Protein AF-A0A942IQR0-F1 (afdb_monomer_lite)

Foldseek 3Di:
DDDDDPVLVVLQVVQLVVLLVVVQVPPPDPDRDDRDSVVSVVVLVVVCCCCCPPVNVDHDCNNHNDDDD

Radius of gyration: 13.52 Å; chains: 1; bounding box: 38×30×29 Å

Structure (mmCIF, N/CA/C/O backbone):
data_AF-A0A942IQR0-F1
#
_entry.id   AF-A0A942IQR0-F1
#
loop_
_atom_site.group_PDB
_atom_site.id
_atom_site.type_symbol
_atom_site.label_atom_id
_atom_site.label_alt_id
_atom_site.label_comp_id
_atom_site.label_asym_id
_atom_site.label_entity_id
_atom_site.label_seq_id
_atom_site.pdbx_PDB_ins_code
_atom_site.Cartn_x
_atom_site.Cartn_y
_atom_site.Cartn_z
_atom_site.occupancy
_atom_site.B_iso_or_equiv
_atom_site.auth_seq_id
_atom_site.auth_comp_id
_atom_site.auth_asym_id
_atom_site.auth_atom_id
_atom_site.pdbx_PDB_model_num
ATOM 1 N N . MET A 1 1 ? 16.395 14.762 -13.292 1.00 63.97 1 MET A N 1
ATOM 2 C CA . MET A 1 1 ? 15.628 14.003 -12.288 1.00 63.97 1 MET A CA 1
ATOM 3 C C . MET A 1 1 ? 14.952 12.875 -13.037 1.00 63.97 1 MET A C 1
ATOM 5 O O . MET A 1 1 ? 14.428 13.148 -14.111 1.00 63.97 1 MET A O 1
ATOM 9 N N . LYS A 1 2 ? 15.059 11.626 -12.579 1.00 81.38 2 LYS A N 1
ATOM 10 C CA . LYS A 1 2 ? 14.170 10.586 -13.106 1.00 81.38 2 LYS A CA 1
ATOM 11 C C . LYS A 1 2 ? 12.781 10.865 -12.527 1.00 81.38 2 LYS A C 1
ATOM 13 O O . LYS A 1 2 ? 12.693 11.316 -11.390 1.00 81.38 2 LYS A O 1
ATOM 18 N N . GLU A 1 3 ? 11.740 10.633 -13.312 1.00 88.31 3 GLU A N 1
ATOM 19 C CA . GLU A 1 3 ? 10.339 10.749 -12.899 1.00 88.31 3 GLU A CA 1
ATOM 20 C C . GLU A 1 3 ? 9.619 9.453 -13.278 1.00 88.31 3 GLU A C 1
ATOM 22 O O . GLU A 1 3 ? 10.025 8.769 -14.225 1.00 88.31 3 GLU A O 1
ATOM 27 N N . LEU A 1 4 ? 8.583 9.092 -12.521 1.00 91.94 4 LEU A N 1
ATOM 28 C CA . LEU A 1 4 ? 7.733 7.961 -12.869 1.00 91.94 4 LEU A CA 1
ATOM 29 C C . LEU A 1 4 ? 6.887 8.322 -14.088 1.00 91.94 4 LEU A C 1
ATOM 31 O O . LEU A 1 4 ? 6.443 9.455 -14.248 1.00 91.94 4 LEU A O 1
ATOM 35 N N . THR A 1 5 ? 6.649 7.336 -14.944 1.00 95.31 5 THR A N 1
ATOM 36 C CA . THR A 1 5 ? 5.669 7.467 -16.027 1.00 95.31 5 THR A CA 1
ATOM 37 C C . THR A 1 5 ? 4.249 7.481 -15.464 1.00 95.31 5 THR A C 1
ATOM 39 O O . THR A 1 5 ? 3.998 6.877 -14.421 1.00 95.31 5 THR A O 1
ATOM 42 N N . ASP A 1 6 ? 3.297 8.055 -16.202 1.00 96.81 6 ASP A N 1
ATOM 43 C CA . ASP A 1 6 ? 1.875 8.057 -15.820 1.00 96.81 6 ASP A CA 1
ATOM 44 C C . ASP A 1 6 ? 1.371 6.652 -15.466 1.00 96.81 6 ASP A C 1
ATOM 46 O O . ASP A 1 6 ? 0.747 6.446 -14.436 1.00 96.81 6 ASP A O 1
ATOM 50 N N . LYS A 1 7 ? 1.755 5.638 -16.252 1.00 96.38 7 LYS A N 1
ATOM 51 C CA . LYS A 1 7 ? 1.384 4.238 -15.985 1.00 96.38 7 LYS A CA 1
ATOM 52 C C . LYS A 1 7 ? 1.927 3.705 -14.660 1.00 96.38 7 LYS A C 1
ATOM 54 O O . LYS A 1 7 ? 1.323 2.820 -14.059 1.00 96.38 7 LYS A O 1
ATOM 59 N N . GLN A 1 8 ? 3.106 4.162 -14.247 1.00 96.25 8 GLN A N 1
ATOM 60 C CA . GLN A 1 8 ? 3.699 3.766 -12.972 1.00 96.25 8 GLN A CA 1
ATOM 61 C C . GLN A 1 8 ? 3.008 4.471 -11.806 1.00 96.25 8 GLN A C 1
ATOM 63 O O . GLN A 1 8 ? 2.773 3.827 -10.788 1.00 96.25 8 GLN A O 1
ATOM 68 N N . ILE A 1 9 ? 2.632 5.740 -11.979 1.00 96.88 9 ILE A N 1
ATOM 69 C CA . ILE A 1 9 ? 1.820 6.490 -11.012 1.00 96.88 9 ILE A CA 1
ATOM 70 C C . ILE A 1 9 ? 0.443 5.829 -10.867 1.00 96.88 9 ILE A C 1
ATOM 72 O O . ILE A 1 9 ? 0.067 5.462 -9.760 1.00 96.88 9 ILE A O 1
ATOM 76 N N . ASP A 1 10 ? -0.236 5.520 -11.976 1.00 98.06 10 ASP A N 1
ATOM 77 C CA . ASP A 1 10 ? -1.513 4.790 -11.977 1.00 98.06 10 ASP A CA 1
ATOM 78 C C . ASP A 1 10 ? -1.408 3.451 -11.231 1.00 98.06 10 ASP A C 1
ATOM 80 O O . ASP A 1 10 ? -2.341 3.005 -10.557 1.00 98.06 10 ASP A O 1
ATOM 84 N N . ARG A 1 11 ? -0.256 2.776 -11.349 1.00 97.94 11 ARG A N 1
ATOM 85 C CA . ARG A 1 11 ? 0.002 1.527 -10.632 1.00 97.94 11 ARG A CA 1
ATOM 86 C C . ARG A 1 11 ? 0.170 1.753 -9.129 1.00 97.94 11 ARG A C 1
ATOM 88 O O . ARG A 1 11 ? -0.373 0.952 -8.366 1.00 97.94 11 ARG A O 1
ATOM 95 N N . GLN A 1 12 ? 0.895 2.790 -8.710 1.00 98.06 12 GLN A N 1
ATOM 96 C CA . GLN A 1 12 ? 1.002 3.166 -7.296 1.00 98.06 12 GLN A CA 1
ATOM 97 C C . GLN A 1 12 ? -0.381 3.487 -6.720 1.00 98.06 12 GLN A C 1
ATOM 99 O O . GLN A 1 12 ? -0.793 2.862 -5.741 1.00 98.06 12 GLN A O 1
ATOM 104 N N . ASP A 1 13 ? -1.139 4.347 -7.404 1.00 98.06 13 ASP A N 1
ATOM 105 C CA . ASP A 1 13 ? -2.493 4.742 -7.016 1.00 98.06 13 ASP A CA 1
ATOM 106 C C . ASP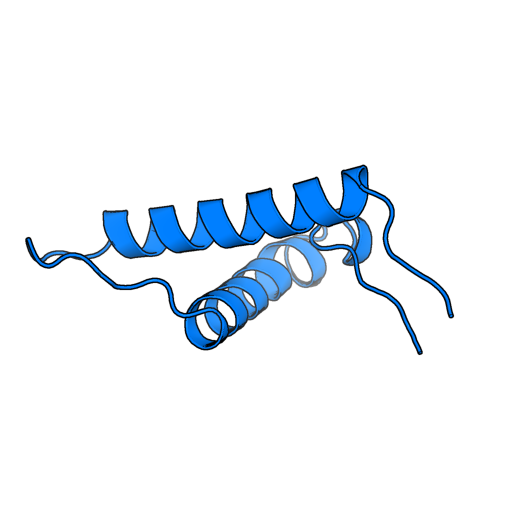 A 1 13 ? -3.416 3.531 -6.900 1.00 98.06 13 ASP A C 1
ATOM 108 O O . ASP A 1 13 ? -4.190 3.420 -5.948 1.00 98.06 13 ASP A O 1
ATOM 112 N N . PHE A 1 14 ? -3.336 2.585 -7.839 1.00 98.44 14 PHE A N 1
ATOM 113 C CA . PHE A 1 14 ? -4.107 1.348 -7.762 1.00 98.44 14 PHE A CA 1
ATOM 114 C C . PHE A 1 14 ? -3.799 0.558 -6.483 1.00 98.44 14 PHE A C 1
ATOM 116 O O . PHE A 1 14 ? -4.725 0.095 -5.813 1.00 98.44 14 PHE A O 1
ATOM 123 N N . VAL A 1 15 ? -2.516 0.381 -6.150 1.00 98.31 15 VAL A N 1
ATOM 124 C CA . VAL A 1 15 ? -2.097 -0.393 -4.972 1.00 98.31 15 VAL A CA 1
ATOM 125 C C . VAL A 1 15 ? -2.551 0.295 -3.688 1.00 98.31 15 VAL A C 1
ATOM 127 O O . VAL A 1 15 ? -3.184 -0.352 -2.850 1.00 98.31 15 VAL A O 1
ATOM 130 N N . ASP A 1 16 ? -2.296 1.594 -3.557 1.00 98.50 16 ASP A N 1
ATOM 131 C 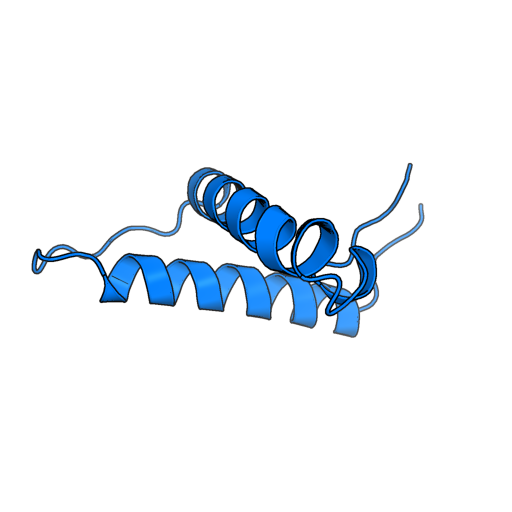CA . ASP A 1 16 ? -2.647 2.360 -2.362 1.00 98.50 16 ASP A CA 1
ATOM 132 C C . ASP A 1 16 ? -4.172 2.410 -2.159 1.00 98.50 16 ASP A C 1
ATOM 134 O O . ASP A 1 16 ? -4.667 2.153 -1.057 1.00 98.50 16 ASP A O 1
ATOM 138 N N . ASN A 1 17 ? -4.945 2.607 -3.236 1.00 98.69 17 ASN A N 1
ATOM 139 C CA . ASN A 1 17 ? -6.407 2.544 -3.181 1.00 98.69 17 ASN A CA 1
ATOM 140 C C . ASN A 1 17 ? -6.918 1.149 -2.801 1.00 98.69 17 ASN A C 1
ATOM 142 O O . ASN A 1 17 ? -7.829 1.035 -1.980 1.00 98.69 17 ASN A O 1
ATOM 146 N N . ALA A 1 18 ? -6.354 0.077 -3.363 1.00 98.62 18 ALA A N 1
ATOM 147 C CA . ALA A 1 18 ? -6.770 -1.287 -3.035 1.00 98.62 18 ALA A CA 1
ATOM 148 C C . ALA A 1 18 ? -6.530 -1.616 -1.554 1.00 98.62 18 ALA A C 1
ATOM 150 O O . ALA A 1 18 ? -7.372 -2.247 -0.910 1.00 98.62 18 ALA A O 1
ATOM 151 N N . ILE A 1 19 ? -5.411 -1.149 -1.002 1.00 98.62 19 ILE A N 1
ATOM 152 C CA . ILE A 1 19 ? -5.077 -1.294 0.416 1.00 98.62 19 ILE A CA 1
ATOM 153 C C . ILE A 1 19 ? -6.042 -0.495 1.284 1.00 98.62 19 ILE A C 1
ATOM 155 O O . ILE A 1 19 ? -6.583 -1.037 2.249 1.00 98.62 19 ILE A O 1
ATOM 159 N N . PHE A 1 20 ? -6.314 0.758 0.926 1.00 98.50 20 PHE A N 1
AT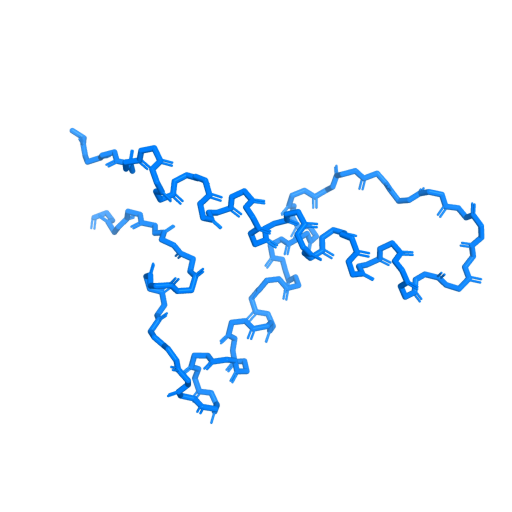OM 160 C CA . PHE A 1 20 ? -7.284 1.573 1.647 1.00 98.50 20 PHE A CA 1
ATOM 161 C C . PHE A 1 20 ? -8.667 0.903 1.681 1.00 98.50 20 PHE A C 1
ATOM 163 O O . PHE A 1 20 ? -9.269 0.770 2.747 1.00 98.50 20 PHE A O 1
ATOM 170 N N . GLN A 1 21 ? -9.135 0.382 0.543 1.00 98.06 21 GLN A N 1
ATOM 171 C CA . GLN A 1 21 ? -10.404 -0.348 0.457 1.00 98.06 21 GLN A CA 1
ATOM 172 C C . GLN A 1 21 ? -10.398 -1.648 1.270 1.00 98.06 21 GLN A C 1
ATOM 174 O O . GLN A 1 21 ? -11.408 -1.987 1.890 1.00 98.06 21 GLN A O 1
ATOM 179 N N . LEU A 1 22 ? -9.278 -2.376 1.309 1.00 97.88 22 LEU A N 1
ATOM 180 C CA . LEU A 1 22 ? -9.129 -3.548 2.172 1.00 97.88 22 LEU A CA 1
ATOM 181 C C . LEU A 1 22 ? -9.305 -3.161 3.643 1.00 97.88 22 LEU A C 1
ATOM 183 O O . LEU A 1 22 ? -10.105 -3.788 4.335 1.00 97.88 22 LEU A O 1
ATOM 187 N N . VAL A 1 23 ? -8.599 -2.124 4.100 1.00 97.12 23 VAL A N 1
ATOM 188 C CA . VAL A 1 23 ? -8.641 -1.647 5.490 1.00 97.12 23 VAL A CA 1
ATOM 189 C C . VAL A 1 23 ? -10.056 -1.207 5.880 1.00 97.12 23 VAL A C 1
ATOM 191 O O . VAL A 1 23 ? -10.550 -1.613 6.932 1.00 97.12 23 VAL A O 1
ATOM 194 N N . GLN A 1 24 ? -10.750 -0.475 5.004 1.00 96.75 24 GLN A N 1
ATOM 195 C CA . GLN A 1 24 ? -12.166 -0.125 5.190 1.00 96.75 24 GLN A CA 1
ATOM 196 C C . GLN A 1 24 ? -13.055 -1.361 5.323 1.00 96.75 24 GLN A C 1
ATOM 198 O O . GLN A 1 24 ? -13.939 -1.412 6.170 1.00 96.75 24 GLN A O 1
ATOM 203 N N . ARG A 1 25 ? -12.825 -2.377 4.490 1.00 96.44 25 ARG A N 1
ATOM 204 C CA . ARG A 1 25 ? -13.691 -3.557 4.417 1.00 96.44 25 ARG A CA 1
ATOM 205 C C . ARG A 1 25 ? -13.497 -4.534 5.573 1.00 96.44 25 ARG A C 1
ATOM 207 O O . ARG A 1 25 ? -14.436 -5.250 5.911 1.00 96.44 25 ARG A O 1
ATOM 214 N N . VAL A 1 26 ? -12.298 -4.599 6.150 1.00 97.06 26 VAL A N 1
ATOM 215 C CA . VAL A 1 26 ? -12.021 -5.435 7.333 1.00 97.06 26 VAL A CA 1
ATOM 216 C C . VAL A 1 26 ? -12.350 -4.729 8.646 1.00 97.06 26 VAL A C 1
ATOM 218 O O . VAL A 1 26 ? -12.378 -5.385 9.686 1.00 97.06 26 VAL A O 1
ATOM 221 N N . ASN A 1 27 ? -12.595 -3.416 8.620 1.00 96.12 27 ASN A N 1
ATOM 222 C CA . ASN A 1 27 ? -13.038 -2.664 9.784 1.00 96.12 27 ASN A CA 1
ATOM 223 C C . ASN A 1 27 ? -14.392 -3.217 10.275 1.00 96.12 27 ASN A C 1
ATOM 225 O O . ASN A 1 27 ? -15.379 -3.144 9.547 1.00 96.12 27 ASN A O 1
ATOM 229 N N . PRO A 1 28 ? -14.478 -3.750 11.508 1.00 96.88 28 PRO A N 1
ATOM 230 C CA . PRO A 1 28 ? -15.714 -4.332 12.030 1.00 96.88 28 PRO A CA 1
ATOM 231 C C . PRO A 1 28 ? -16.706 -3.275 12.540 1.00 96.88 28 PRO A C 1
ATOM 233 O O . PRO A 1 28 ? -17.728 -3.626 13.126 1.00 96.88 28 PRO A O 1
ATOM 236 N N . THR A 1 29 ? -16.377 -1.991 12.406 1.00 96.50 29 THR A N 1
ATOM 237 C CA . THR A 1 29 ? -17.195 -0.872 12.878 1.00 96.50 29 THR A CA 1
ATOM 238 C C . THR A 1 29 ? -17.787 -0.106 11.702 1.00 96.50 29 THR A C 1
ATOM 240 O O . THR A 1 29 ? -17.200 -0.070 10.627 1.00 96.50 29 THR A O 1
ATOM 243 N N . ASP A 1 30 ? -18.883 0.613 11.936 1.00 89.19 30 ASP A N 1
ATOM 244 C CA . ASP A 1 30 ? -19.498 1.491 10.928 1.00 89.19 30 ASP A CA 1
ATOM 245 C C . ASP A 1 30 ? -18.749 2.826 10.740 1.00 89.19 30 ASP A C 1
ATOM 247 O O . ASP A 1 30 ? -19.248 3.758 10.108 1.00 89.19 30 ASP A O 1
ATOM 251 N N . LYS A 1 31 ? -17.560 2.970 11.339 1.00 94.94 31 LYS A N 1
ATOM 252 C CA . LYS A 1 31 ? -16.762 4.191 11.211 1.00 94.94 31 LYS A CA 1
ATOM 253 C C . LYS A 1 31 ? -16.040 4.196 9.874 1.00 94.94 31 LYS A C 1
ATOM 255 O O . LYS A 1 31 ? -15.379 3.226 9.526 1.00 94.94 31 LYS A O 1
ATOM 260 N N . ASN A 1 32 ? -16.087 5.326 9.181 1.00 93.94 32 ASN A N 1
ATOM 261 C CA . ASN A 1 32 ? -15.235 5.533 8.023 1.00 93.94 32 ASN A CA 1
ATOM 262 C C . ASN A 1 32 ? -13.799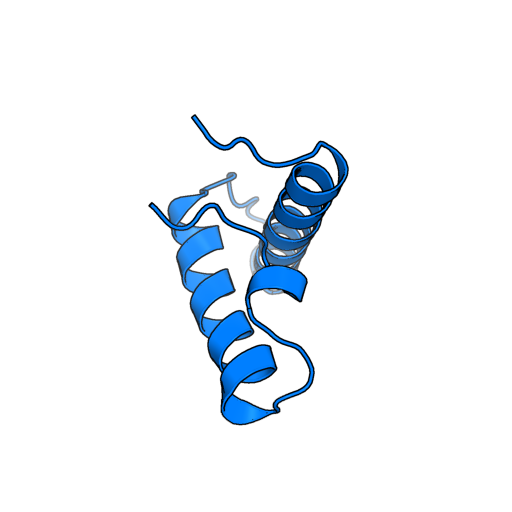 5.823 8.479 1.00 93.94 32 ASN A C 1
ATOM 264 O O . ASN A 1 32 ? -13.590 6.645 9.373 1.00 93.94 32 ASN A O 1
ATOM 268 N N . ILE A 1 33 ? -12.823 5.161 7.865 1.00 94.88 33 ILE A N 1
ATOM 269 C CA . ILE A 1 33 ? -11.401 5.465 8.068 1.00 94.88 33 ILE A CA 1
ATOM 270 C C . ILE A 1 33 ? -11.007 6.594 7.101 1.00 94.88 33 ILE A C 1
ATOM 272 O O . ILE A 1 33 ? -11.422 6.605 5.944 1.00 94.88 33 ILE A O 1
ATOM 276 N N . GLU A 1 34 ? -10.253 7.587 7.560 1.00 97.88 34 GLU A N 1
ATOM 277 C CA . GLU A 1 34 ? -9.748 8.643 6.675 1.00 97.88 34 GLU A CA 1
ATOM 278 C C . GLU A 1 34 ? -8.530 8.156 5.885 1.00 97.88 34 GLU A C 1
ATOM 280 O O . GLU A 1 34 ? -7.833 7.229 6.302 1.00 97.88 34 GLU A O 1
ATOM 285 N N . TRP A 1 35 ? -8.281 8.763 4.723 1.00 97.94 35 TRP A N 1
ATOM 286 C CA . TRP A 1 35 ? -7.096 8.441 3.934 1.00 97.94 35 TRP A CA 1
ATOM 287 C C . TRP A 1 35 ? -5.829 8.830 4.702 1.00 97.94 35 TRP A C 1
ATOM 289 O O . TRP A 1 35 ? -5.587 10.009 4.956 1.00 97.94 35 TRP A O 1
ATOM 299 N N . ASP A 1 36 ? -5.008 7.835 5.021 1.00 98.06 36 ASP A N 1
ATOM 300 C CA . ASP A 1 36 ? -3.729 7.993 5.705 1.00 98.06 36 ASP A CA 1
ATOM 301 C C . ASP A 1 36 ? -2.656 7.239 4.912 1.00 98.06 36 ASP A C 1
ATOM 303 O O . ASP A 1 36 ? -2.593 6.007 4.927 1.00 98.06 36 ASP A O 1
ATOM 307 N N . ILE A 1 37 ? -1.818 7.994 4.196 1.00 97.00 37 ILE A N 1
ATOM 308 C CA . ILE A 1 37 ? -0.782 7.438 3.321 1.00 97.00 37 ILE A CA 1
ATOM 309 C C . ILE A 1 37 ? 0.317 6.701 4.100 1.00 97.00 37 ILE A C 1
ATOM 311 O O . ILE A 1 37 ? 0.906 5.754 3.580 1.00 97.00 37 ILE A O 1
ATOM 315 N N . GLU A 1 38 ? 0.580 7.079 5.354 1.00 98.00 38 GLU A N 1
ATOM 316 C CA . GLU A 1 38 ? 1.579 6.408 6.188 1.00 98.00 38 GLU A CA 1
ATOM 317 C C . GLU A 1 38 ? 1.063 5.032 6.624 1.00 98.00 38 GLU A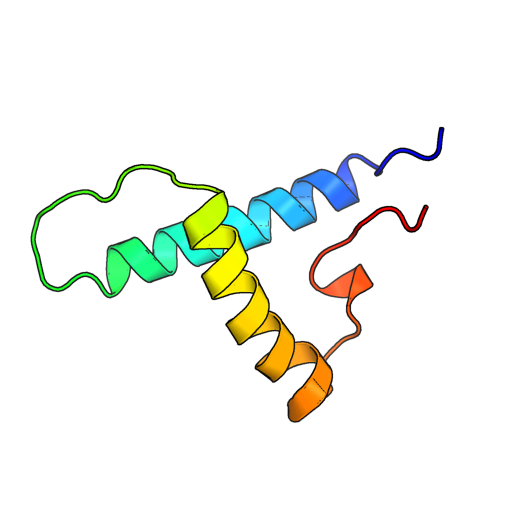 C 1
ATOM 319 O O . GLU A 1 38 ? 1.782 4.031 6.542 1.00 98.00 38 GLU A O 1
ATOM 324 N N . MET A 1 39 ? -0.202 4.960 7.045 1.00 97.88 39 MET A N 1
ATOM 325 C CA . MET A 1 39 ? -0.864 3.694 7.364 1.00 97.88 39 MET A CA 1
ATOM 326 C C . MET A 1 39 ? -0.947 2.785 6.132 1.00 97.88 39 MET A C 1
ATOM 328 O O . MET A 1 39 ? -0.570 1.612 6.217 1.00 97.88 39 MET A O 1
ATOM 332 N N . ILE A 1 40 ? -1.370 3.328 4.985 1.00 98.62 40 ILE A N 1
ATOM 333 C CA . ILE A 1 40 ? -1.424 2.593 3.712 1.00 98.62 40 ILE A CA 1
ATOM 334 C C . ILE A 1 40 ? -0.037 2.050 3.357 1.00 98.62 40 ILE A C 1
ATOM 336 O O . ILE A 1 40 ? 0.084 0.865 3.050 1.00 98.62 40 ILE A O 1
ATOM 340 N N . GLY A 1 41 ? 1.014 2.865 3.490 1.00 98.19 41 GLY A N 1
ATOM 341 C CA . GLY A 1 41 ? 2.398 2.445 3.274 1.00 98.19 41 GLY A CA 1
ATOM 342 C C . GLY A 1 41 ? 2.820 1.281 4.174 1.00 98.19 41 GLY A C 1
ATOM 343 O O . GLY A 1 41 ? 3.348 0.286 3.684 1.00 98.19 41 GLY A O 1
ATOM 344 N N . LYS A 1 42 ? 2.501 1.327 5.473 1.00 98.56 42 LYS A N 1
ATOM 345 C CA . LYS A 1 42 ? 2.814 0.227 6.407 1.00 98.56 42 LYS A CA 1
ATOM 346 C C . LYS A 1 42 ? 2.116 -1.079 6.028 1.00 98.56 42 LYS A C 1
ATOM 348 O O . LYS A 1 42 ? 2.714 -2.150 6.119 1.00 98.56 42 LYS A O 1
ATOM 353 N N . VAL A 1 43 ? 0.855 -1.016 5.597 1.00 98.50 43 VAL A N 1
ATOM 354 C CA . VAL A 1 43 ? 0.127 -2.208 5.127 1.00 98.50 43 VAL A CA 1
ATOM 355 C C . VAL A 1 43 ? 0.695 -2.700 3.793 1.00 98.50 43 VAL A C 1
ATOM 357 O O . VAL A 1 43 ? 0.877 -3.909 3.615 1.00 98.50 43 VAL A O 1
ATOM 360 N N . ARG A 1 44 ? 1.035 -1.782 2.880 1.00 98.56 44 ARG A N 1
ATOM 361 C CA . ARG A 1 44 ? 1.697 -2.085 1.605 1.00 98.56 44 ARG A CA 1
ATOM 362 C C . ARG A 1 44 ? 2.990 -2.852 1.824 1.00 98.56 44 ARG A C 1
ATOM 364 O O . ARG A 1 44 ? 3.193 -3.849 1.140 1.00 98.56 44 ARG A O 1
ATOM 371 N N . ASP A 1 45 ? 3.812 -2.458 2.791 1.00 98.25 45 ASP A N 1
ATOM 372 C CA . ASP A 1 45 ? 5.084 -3.125 3.085 1.00 98.25 45 ASP A CA 1
ATOM 373 C C . ASP A 1 45 ? 4.888 -4.577 3.538 1.00 98.25 45 ASP A C 1
ATOM 375 O O . ASP A 1 45 ? 5.613 -5.473 3.098 1.00 98.25 45 ASP A O 1
ATOM 379 N N . VAL A 1 46 ? 3.864 -4.838 4.360 1.00 98.44 46 VAL A N 1
ATOM 380 C CA . VAL A 1 46 ? 3.505 -6.204 4.780 1.00 98.44 46 VAL A CA 1
ATOM 381 C C . VAL A 1 46 ? 3.037 -7.036 3.585 1.00 98.44 46 VAL A C 1
ATOM 383 O O . VAL A 1 46 ? 3.453 -8.185 3.427 1.00 98.44 46 VAL A O 1
ATOM 386 N N . ILE A 1 47 ? 2.191 -6.469 2.722 1.00 98.25 47 ILE A N 1
ATOM 387 C CA . ILE A 1 47 ? 1.709 -7.152 1.513 1.00 98.25 47 ILE A CA 1
ATOM 388 C C . ILE A 1 47 ? 2.867 -7.420 0.543 1.00 98.25 47 ILE A C 1
ATOM 390 O O . ILE A 1 47 ? 2.993 -8.541 0.045 1.00 98.25 47 ILE A O 1
ATOM 394 N N . ARG A 1 48 ? 3.743 -6.432 0.321 1.00 98.00 48 ARG A N 1
ATOM 395 C CA . ARG A 1 48 ? 4.954 -6.540 -0.505 1.00 98.00 48 ARG A CA 1
ATOM 396 C C . ARG A 1 48 ? 5.836 -7.681 -0.013 1.00 98.00 48 ARG A C 1
ATOM 398 O O . ARG A 1 48 ? 6.234 -8.517 -0.818 1.00 98.00 48 ARG A O 1
ATOM 405 N N . GLN A 1 49 ? 6.076 -7.774 1.297 1.00 98.38 49 GLN A N 1
ATOM 406 C CA . GLN A 1 49 ? 6.868 -8.859 1.880 1.00 98.38 49 GLN A CA 1
ATOM 407 C C . GLN A 1 49 ? 6.307 -10.240 1.506 1.00 98.38 49 GLN A C 1
ATOM 409 O O . GLN A 1 49 ? 7.055 -11.157 1.169 1.00 98.38 49 GLN A O 1
ATOM 414 N N . TRP A 1 50 ? 4.986 -10.412 1.542 1.00 98.56 50 TRP A N 1
ATOM 415 C CA . TRP A 1 50 ? 4.373 -11.678 1.147 1.00 98.56 50 TRP A CA 1
ATOM 416 C C . TRP A 1 50 ? 4.464 -11.929 -0.356 1.00 98.56 50 TRP A C 1
ATOM 418 O O . TRP A 1 50 ? 4.909 -13.000 -0.758 1.00 98.56 50 TRP A O 1
ATOM 428 N N . ILE A 1 51 ? 4.071 -10.958 -1.175 1.00 98.06 51 ILE A N 1
ATOM 429 C CA . ILE A 1 51 ? 3.948 -11.125 -2.628 1.00 98.06 51 ILE A CA 1
ATOM 430 C C . ILE A 1 51 ? 5.316 -11.232 -3.316 1.00 98.06 51 ILE A C 1
ATOM 432 O O . ILE A 1 51 ? 5.502 -12.100 -4.171 1.00 98.06 51 ILE A O 1
ATOM 436 N N . VAL A 1 52 ? 6.258 -10.366 -2.938 1.00 97.69 52 VAL A N 1
ATOM 437 C CA . VAL A 1 52 ? 7.571 -10.230 -3.584 1.00 97.69 52 VAL A CA 1
ATOM 438 C C . VAL A 1 52 ? 8.588 -11.178 -2.955 1.00 97.69 52 VAL A C 1
ATOM 440 O O . VAL A 1 52 ? 9.214 -11.962 -3.661 1.00 97.69 52 VAL A O 1
ATOM 443 N N . GLU A 1 53 ? 8.742 -11.160 -1.628 1.00 97.06 53 GLU A N 1
ATOM 444 C CA . GLU A 1 53 ? 9.841 -11.891 -0.977 1.00 97.06 53 GLU A CA 1
ATOM 445 C C . GLU A 1 53 ? 9.490 -13.348 -0.670 1.00 97.06 53 GLU A C 1
ATOM 447 O O . GLU A 1 53 ? 10.292 -14.247 -0.910 1.00 97.06 53 GLU A O 1
ATOM 452 N N . ARG A 1 54 ? 8.300 -13.603 -0.111 1.00 98.19 54 ARG A N 1
ATOM 453 C CA . ARG A 1 54 ? 7.942 -14.946 0.383 1.00 98.19 54 ARG A CA 1
ATOM 454 C C . ARG A 1 54 ? 7.356 -15.837 -0.701 1.00 98.19 54 ARG A C 1
ATOM 456 O O . ARG A 1 54 ? 7.736 -16.997 -0.809 1.00 98.19 54 ARG A O 1
ATOM 463 N N . MET A 1 55 ? 6.400 -15.311 -1.462 1.00 98.25 55 MET A N 1
ATOM 464 C CA . MET A 1 55 ? 5.694 -16.058 -2.505 1.00 98.25 55 MET A CA 1
ATOM 465 C C . MET A 1 55 ? 6.355 -15.930 -3.878 1.00 98.25 55 MET A C 1
ATOM 467 O O . MET A 1 55 ? 6.004 -16.704 -4.761 1.00 98.25 55 MET A O 1
ATOM 471 N N . THR A 1 56 ? 7.261 -14.957 -4.049 1.00 97.31 56 THR A N 1
ATOM 472 C CA . THR A 1 56 ? 8.028 -14.715 -5.285 1.00 97.31 56 THR A CA 1
ATOM 473 C C . THR A 1 56 ? 7.165 -14.643 -6.553 1.00 97.31 56 THR A C 1
ATOM 475 O O . THR A 1 56 ? 7.562 -15.091 -7.625 1.00 97.31 56 THR A O 1
ATOM 478 N N . ILE A 1 57 ? 5.966 -14.054 -6.441 1.00 97.69 57 ILE A N 1
ATOM 479 C CA . ILE A 1 57 ? 4.988 -13.965 -7.544 1.00 97.69 57 ILE A CA 1
ATOM 480 C C . ILE A 1 57 ? 5.404 -12.909 -8.574 1.00 97.69 57 ILE A C 1
ATOM 482 O O . ILE A 1 57 ? 5.127 -13.049 -9.763 1.00 97.69 57 ILE A O 1
ATOM 486 N N . THR A 1 58 ? 6.023 -11.826 -8.109 1.00 97.6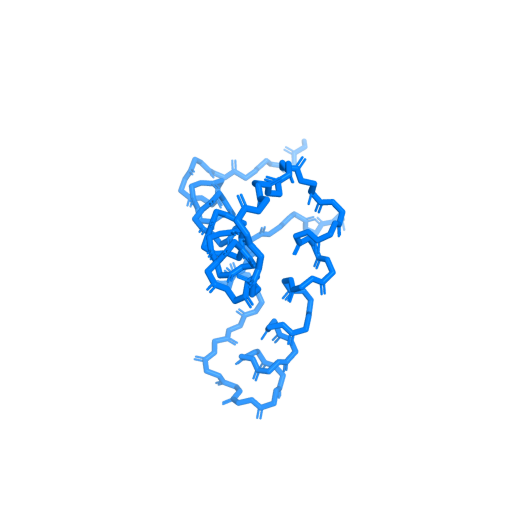2 58 THR A N 1
ATOM 487 C CA . THR A 1 58 ? 6.436 -10.675 -8.917 1.00 97.62 58 THR A CA 1
ATOM 488 C C . THR A 1 58 ? 7.617 -9.973 -8.247 1.00 97.62 58 THR A C 1
ATOM 490 O O . THR A 1 58 ? 7.884 -10.210 -7.070 1.00 97.62 58 THR A O 1
ATOM 493 N N . ASP A 1 59 ? 8.306 -9.096 -8.974 1.00 96.62 59 ASP A N 1
ATOM 494 C CA . ASP A 1 59 ? 9.330 -8.208 -8.422 1.00 96.62 59 ASP A CA 1
ATOM 495 C C . ASP A 1 59 ? 8.739 -6.924 -7.806 1.00 96.62 59 ASP A C 1
ATOM 497 O O . ASP A 1 59 ? 7.546 -6.627 -7.942 1.00 96.62 59 ASP A O 1
ATOM 501 N N . GLU A 1 60 ? 9.600 -6.166 -7.126 1.00 94.75 60 GLU A N 1
ATOM 502 C CA . GLU A 1 60 ? 9.237 -4.955 -6.391 1.00 94.75 60 GLU A CA 1
ATOM 503 C C . GLU A 1 60 ? 8.756 -3.818 -7.296 1.00 94.75 60 GLU A C 1
ATOM 505 O O . GLU A 1 60 ? 7.716 -3.225 -7.013 1.00 94.75 60 GLU A O 1
ATOM 510 N N . LEU A 1 61 ? 9.440 -3.566 -8.415 1.00 95.31 61 LEU A N 1
ATOM 511 C CA . LEU A 1 61 ? 9.096 -2.480 -9.336 1.00 95.31 61 LEU A CA 1
ATOM 512 C C . LEU A 1 61 ? 7.803 -2.767 -10.104 1.00 95.31 61 LEU A C 1
ATOM 514 O O . LEU A 1 61 ? 7.059 -1.840 -10.420 1.00 95.31 61 LEU A O 1
ATOM 518 N N . THR A 1 62 ? 7.502 -4.036 -10.381 1.00 96.62 62 THR A N 1
ATOM 519 C CA . THR A 1 62 ? 6.212 -4.449 -10.952 1.00 96.62 62 THR A CA 1
ATOM 520 C C . THR A 1 62 ? 5.085 -4.358 -9.918 1.00 96.62 62 THR A C 1
ATOM 522 O O . THR A 1 62 ? 3.953 -3.988 -10.253 1.00 96.62 62 THR A O 1
ATOM 525 N N . PHE A 1 63 ? 5.365 -4.676 -8.649 1.00 97.56 63 PHE A N 1
ATOM 526 C CA . PHE A 1 63 ? 4.382 -4.549 -7.575 1.00 97.56 63 PHE A CA 1
ATOM 527 C C . PHE A 1 63 ? 4.032 -3.080 -7.316 1.00 97.56 63 PHE A C 1
ATOM 529 O O . PHE A 1 63 ? 2.861 -2.713 -7.460 1.00 97.56 63 PHE A O 1
ATOM 536 N N . TYR A 1 64 ? 5.038 -2.271 -6.986 1.00 97.44 64 TYR A N 1
ATOM 537 C CA . TYR A 1 64 ? 4.927 -0.856 -6.656 1.00 97.44 64 TYR A CA 1
ATOM 538 C C . TYR A 1 64 ? 6.152 -0.114 -7.219 1.00 97.44 64 TYR A C 1
ATOM 540 O O . TYR A 1 64 ? 7.210 -0.115 -6.590 1.00 97.44 64 TYR A O 1
ATOM 548 N N . PRO A 1 65 ? 6.044 0.495 -8.413 1.00 96.50 65 PRO A N 1
ATOM 549 C CA . PRO A 1 65 ? 7.157 1.201 -9.036 1.00 96.50 65 PRO A CA 1
ATOM 550 C C . PRO A 1 65 ? 7.671 2.321 -8.138 1.00 96.50 65 PRO A C 1
ATOM 552 O O . PRO A 1 65 ? 6.879 3.011 -7.506 1.00 96.50 65 PRO A O 1
ATOM 555 N N . TYR A 1 66 ? 8.974 2.557 -8.122 1.00 92.62 66 TYR A N 1
ATOM 556 C CA . TYR A 1 66 ? 9.578 3.708 -7.460 1.00 92.62 66 TYR A CA 1
ATOM 557 C C . TYR A 1 66 ? 10.837 4.127 -8.223 1.00 92.62 66 TYR A C 1
ATOM 559 O O . TYR A 1 66 ? 11.262 3.459 -9.170 1.00 92.62 66 TYR A O 1
ATOM 567 N N . ILE A 1 67 ? 11.391 5.278 -7.859 1.00 88.94 67 ILE A N 1
ATOM 568 C CA . ILE A 1 67 ? 12.630 5.785 -8.442 1.00 88.94 67 ILE A CA 1
ATOM 569 C C . ILE A 1 67 ? 13.738 5.470 -7.447 1.00 88.94 67 ILE A C 1
ATOM 571 O O . ILE A 1 67 ? 13.708 5.987 -6.335 1.00 88.94 67 ILE A O 1
ATOM 575 N N . ASP A 1 68 ? 14.674 4.607 -7.838 1.00 72.00 68 ASP A N 1
ATOM 576 C CA . ASP A 1 68 ? 15.953 4.484 -7.137 1.00 72.00 68 ASP A CA 1
ATOM 577 C C . ASP A 1 68 ? 16.741 5.788 -7.326 1.00 72.00 68 ASP A C 1
ATOM 579 O O . ASP A 1 68 ? 16.920 6.238 -8.470 1.00 72.00 68 ASP A O 1
ATOM 583 N N . ASP A 1 69 ? 17.188 6.374 -6.213 1.00 60.16 69 ASP A N 1
ATOM 584 C CA . ASP A 1 69 ? 18.129 7.503 -6.190 1.00 60.16 69 ASP A CA 1
ATOM 585 C C . ASP A 1 69 ? 19.502 7.120 -6.777 1.00 60.16 69 ASP A C 1
ATOM 587 O O . ASP A 1 69 ? 20.040 6.040 -6.431 1.00 60.16 69 ASP A O 1
#

Sequence (69 aa):
MKELTDKQIDRQDFVDNAIFQLVQRVNPTDKNIEWDIEMIGKVRDVIRQWIVERMTITDELTFYPYIDD

pLDDT: mean 95.28, std 7.07, range [60.16, 98.69]

Secondary structure (DSSP, 8-state):
-----HHHHHHHHHHHHHHHHHHHHH--SSPPPPP-HHHHHHHHHHHHIIIIIIS-SS-HHHHS-----